Protein AF-A0A3L7XMJ6-F1 (afdb_monomer_lite)

pLDDT: mean 78.47, std 16.71, range [35.09, 97.25]

Secondary structure (DSSP, 8-state):
-------PPTTHHHHHHHHHHHS-HHHHHHHHHHHHHHHHHHH-SGGGGGG-TTHHHHHHHHHHHHHHHSHHHHHHHHHHHHHHHHHHHTT-----EE-TTSPEEP-

Sequence (107 aa):
MQIQTEVYPPGFERTILTILRHLPPERGQQLLTFARFLAFETFQTTELDFLDDETEETDNDARWDALLASDVGQNALDRLADEALAAIRAGESRPIAFGADGEIVPR

Foldseek 3Di:
DDPPPPPDDPCPVVVVVVVLVPDDPVVNVVVVVVVLVVCCVVVVDPVCVVVPVPVVVVVVVVVVVVLCPDPNNVVVVVVVVVVVVVCVVVVVDDDFDADPVRDTDDD

Radius of gyration: 25.84 Å; chains: 1; bounding box: 61×44×58 Å

Structure (mmCIF, N/CA/C/O backbone):
data_AF-A0A3L7XMJ6-F1
#
_entry.id   A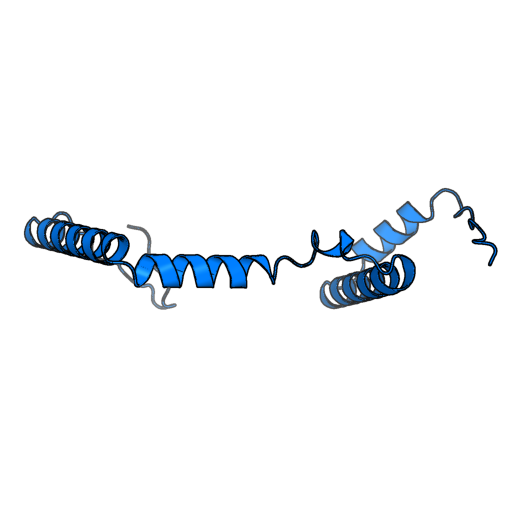F-A0A3L7XMJ6-F1
#
loop_
_atom_site.group_PDB
_atom_site.id
_atom_site.type_symbol
_atom_site.label_atom_id
_atom_site.label_alt_id
_atom_site.label_comp_id
_atom_site.label_asym_id
_atom_site.label_entity_id
_atom_site.label_seq_id
_atom_site.pdbx_PDB_ins_code
_atom_site.Cartn_x
_atom_site.Cartn_y
_atom_site.Cartn_z
_atom_site.occupancy
_atom_site.B_iso_or_equiv
_atom_site.auth_seq_id
_atom_site.auth_comp_id
_atom_site.auth_asym_id
_atom_site.auth_atom_id
_atom_site.pdbx_PDB_model_num
ATOM 1 N N . MET A 1 1 ? 33.046 18.212 -23.279 1.00 38.41 1 MET A N 1
ATOM 2 C CA . MET A 1 1 ? 32.693 16.797 -23.500 1.00 38.41 1 MET A CA 1
ATOM 3 C C . MET A 1 1 ? 31.562 16.792 -24.520 1.00 38.41 1 MET A C 1
ATOM 5 O O . MET A 1 1 ? 30.510 17.340 -24.227 1.00 38.41 1 MET A O 1
ATOM 9 N N . GLN A 1 2 ? 31.834 16.387 -25.764 1.00 35.09 2 GLN A N 1
ATOM 10 C CA . GLN A 1 2 ? 30.844 16.402 -26.848 1.00 35.09 2 GLN A CA 1
ATOM 11 C C . GLN A 1 2 ? 29.923 15.195 -26.674 1.00 35.09 2 GLN A C 1
ATOM 13 O O . GLN A 1 2 ? 30.393 14.063 -26.741 1.00 35.09 2 GLN A O 1
ATOM 18 N N . ILE A 1 3 ? 28.636 15.434 -26.432 1.00 45.28 3 ILE A N 1
ATOM 19 C CA . ILE A 1 3 ? 27.626 14.377 -26.460 1.00 45.28 3 ILE A CA 1
ATOM 20 C C . ILE A 1 3 ? 27.404 14.079 -27.941 1.00 45.28 3 ILE A C 1
ATOM 22 O O . ILE A 1 3 ? 26.755 14.855 -28.643 1.00 45.28 3 ILE A O 1
ATOM 26 N N . GLN A 1 4 ? 28.038 13.025 -28.453 1.00 44.59 4 GLN A N 1
ATOM 27 C CA . GLN A 1 4 ? 27.729 12.544 -29.792 1.00 44.59 4 GLN A CA 1
ATOM 28 C C . GLN A 1 4 ? 26.294 12.028 -29.758 1.00 44.59 4 GLN A C 1
ATOM 30 O O . GLN A 1 4 ? 26.000 11.029 -29.109 1.00 44.59 4 GLN A O 1
ATOM 35 N N . THR A 1 5 ? 25.381 12.748 -30.400 1.00 50.25 5 THR A N 1
ATOM 36 C CA . THR A 1 5 ? 24.021 12.266 -30.621 1.00 50.25 5 THR A CA 1
ATOM 37 C C . THR A 1 5 ? 24.107 11.212 -31.720 1.00 50.25 5 THR A C 1
ATOM 39 O O . THR A 1 5 ? 24.024 11.534 -32.904 1.00 50.25 5 THR A O 1
ATOM 42 N N . GLU A 1 6 ? 24.375 9.960 -31.346 1.00 59.22 6 GLU A N 1
ATOM 43 C CA . GLU A 1 6 ? 24.287 8.851 -32.292 1.00 59.22 6 GLU A CA 1
ATOM 44 C C . GLU A 1 6 ? 22.839 8.753 -32.776 1.00 59.22 6 GLU A C 1
ATOM 46 O O . GLU A 1 6 ? 21.907 8.473 -32.022 1.00 59.22 6 GLU A O 1
ATOM 51 N N . VAL A 1 7 ? 22.642 9.057 -34.057 1.00 62.34 7 VAL A N 1
ATOM 52 C CA . VAL A 1 7 ? 21.351 8.906 -34.718 1.00 62.34 7 VAL A CA 1
ATOM 53 C C . VAL A 1 7 ? 21.136 7.413 -34.920 1.00 62.34 7 VAL A C 1
ATOM 55 O O . VAL A 1 7 ? 21.740 6.805 -35.806 1.00 62.34 7 VAL A O 1
ATOM 58 N N . TYR A 1 8 ? 20.299 6.812 -34.077 1.00 67.88 8 TYR A N 1
ATOM 59 C CA . TYR A 1 8 ? 19.947 5.404 -34.212 1.00 67.88 8 TYR A CA 1
ATOM 60 C C . TYR A 1 8 ? 19.343 5.122 -35.597 1.00 67.88 8 TYR A C 1
ATOM 62 O O . TYR A 1 8 ? 18.566 5.932 -36.116 1.00 67.88 8 TYR A O 1
ATOM 70 N N . PRO A 1 9 ? 19.668 3.972 -36.211 1.00 76.81 9 PRO A N 1
ATOM 71 C CA . PRO A 1 9 ? 19.132 3.621 -37.514 1.00 76.81 9 PRO A CA 1
ATOM 72 C C . PRO A 1 9 ? 17.599 3.504 -37.465 1.00 76.81 9 PRO A C 1
ATOM 74 O O . PRO A 1 9 ? 17.038 3.039 -36.464 1.00 76.81 9 PRO A O 1
ATOM 77 N N . PRO A 1 10 ? 16.892 3.890 -38.544 1.00 73.06 10 PRO A N 1
ATOM 78 C CA . PRO A 1 10 ? 15.442 3.769 -38.603 1.00 73.06 10 PRO A CA 1
ATOM 79 C C . PRO A 1 10 ? 15.034 2.306 -38.387 1.00 73.06 10 PRO A C 1
ATOM 81 O O . PRO A 1 10 ? 15.501 1.407 -39.083 1.00 73.06 10 PRO A O 1
ATOM 84 N N . GLY A 1 11 ? 14.173 2.064 -37.395 1.00 78.12 11 GLY A N 1
ATOM 85 C CA . GLY A 1 11 ? 13.719 0.720 -37.017 1.00 78.12 11 GLY A CA 1
ATOM 86 C C . GLY A 1 11 ? 14.465 0.077 -35.845 1.00 78.12 11 GLY A C 1
ATOM 87 O O . GLY A 1 11 ? 14.078 -1.015 -35.432 1.00 78.12 11 GLY A O 1
ATOM 88 N N . PHE A 1 12 ? 15.464 0.743 -35.260 1.00 81.31 12 PHE A N 1
ATOM 89 C CA . PHE A 1 12 ? 16.158 0.269 -34.057 1.00 81.31 12 PHE A CA 1
ATOM 90 C C . PHE A 1 12 ? 15.194 -0.047 -32.899 1.00 81.31 12 PHE A C 1
ATOM 92 O O . PHE A 1 12 ? 15.238 -1.138 -32.331 1.00 81.31 12 PHE A O 1
ATOM 99 N N . GLU A 1 13 ? 14.243 0.851 -32.633 1.00 80.75 13 GLU A N 1
ATOM 100 C CA . GLU A 1 13 ? 13.188 0.659 -31.629 1.00 80.75 13 GLU A CA 1
ATOM 101 C C . GLU A 1 13 ? 12.362 -0.607 -31.896 1.00 80.75 13 GLU A C 1
ATOM 103 O O . GLU A 1 13 ? 12.102 -1.411 -31.001 1.00 80.75 13 GLU A O 1
ATOM 108 N N . ARG A 1 14 ? 11.997 -0.842 -33.160 1.00 84.94 14 ARG A N 1
ATOM 109 C CA . ARG A 1 14 ? 11.201 -2.007 -33.553 1.00 84.94 14 ARG A CA 1
ATOM 110 C C . ARG A 1 14 ? 11.967 -3.310 -33.344 1.00 84.94 14 ARG A C 1
ATOM 112 O O . ARG A 1 14 ? 11.367 -4.309 -32.946 1.00 84.94 14 ARG A O 1
ATOM 119 N N . THR A 1 15 ? 13.275 -3.299 -33.574 1.00 85.56 15 THR A N 1
ATOM 120 C CA . THR A 1 15 ? 14.158 -4.434 -33.289 1.00 85.56 15 THR A CA 1
ATOM 121 C C . THR A 1 15 ? 14.226 -4.711 -31.788 1.00 85.56 15 THR A C 1
ATOM 123 O O . THR A 1 15 ? 14.035 -5.856 -31.385 1.00 85.56 15 THR A O 1
ATOM 126 N N . ILE A 1 16 ? 14.390 -3.678 -30.955 1.00 83.38 16 ILE A N 1
ATOM 127 C CA . ILE A 1 16 ? 14.387 -3.809 -29.488 1.00 83.38 16 ILE A CA 1
ATOM 128 C C . ILE A 1 16 ? 13.065 -4.397 -28.987 1.00 83.38 16 ILE A C 1
ATOM 130 O O . ILE A 1 16 ? 13.068 -5.380 -28.246 1.00 83.38 16 ILE A O 1
ATOM 134 N N . LEU A 1 17 ? 11.931 -3.854 -29.437 1.0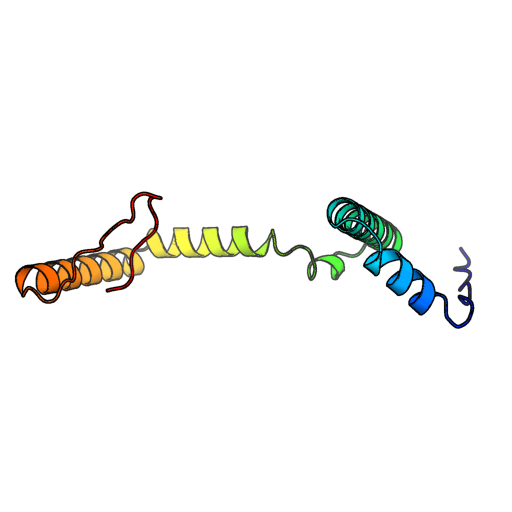0 84.62 17 LEU A N 1
ATOM 135 C CA . LEU A 1 17 ? 10.606 -4.346 -29.050 1.00 84.62 17 LEU A CA 1
ATOM 136 C C . LEU A 1 17 ? 10.368 -5.791 -29.501 1.00 84.62 17 LEU A C 1
ATOM 138 O O . LEU A 1 17 ? 9.712 -6.560 -28.800 1.00 84.62 17 LEU A O 1
ATOM 142 N N . THR A 1 18 ? 10.905 -6.176 -30.660 1.00 88.62 18 THR A N 1
ATOM 143 C CA . THR A 1 18 ? 10.821 -7.558 -31.150 1.00 88.62 18 THR A CA 1
ATOM 144 C C . THR A 1 18 ? 11.630 -8.499 -30.261 1.00 88.62 18 THR A C 1
ATOM 146 O O . THR A 1 18 ? 11.129 -9.555 -29.888 1.00 88.62 18 THR A O 1
ATOM 149 N N . ILE A 1 19 ? 12.842 -8.101 -29.867 1.00 85.50 19 ILE A N 1
ATOM 150 C CA . ILE A 1 19 ? 13.692 -8.883 -28.962 1.00 85.50 19 ILE A CA 1
ATOM 151 C C . ILE A 1 19 ? 12.996 -9.053 -27.605 1.00 85.50 19 ILE A C 1
ATOM 153 O O . ILE A 1 19 ? 12.794 -10.184 -27.173 1.00 85.50 19 ILE A O 1
ATOM 157 N N . LEU A 1 20 ? 12.540 -7.960 -26.981 1.00 83.69 20 LEU A N 1
ATOM 158 C CA . LEU A 1 20 ? 11.841 -7.981 -25.686 1.00 83.69 20 LEU A CA 1
ATOM 159 C C . LEU A 1 20 ? 10.639 -8.934 -25.665 1.00 83.69 20 LEU A C 1
ATOM 161 O O . LEU A 1 20 ? 10.455 -9.659 -24.694 1.00 83.69 20 LEU A O 1
ATOM 165 N N . ARG A 1 21 ? 9.849 -8.981 -26.745 1.00 85.25 21 ARG A N 1
ATOM 166 C CA . ARG A 1 21 ? 8.671 -9.863 -26.852 1.00 85.25 21 ARG A CA 1
ATOM 167 C C . ARG A 1 21 ? 9.003 -11.353 -26.925 1.00 85.25 21 ARG A C 1
ATOM 169 O O . ARG A 1 21 ? 8.135 -12.169 -26.637 1.00 85.25 21 ARG A O 1
ATOM 176 N N . HIS A 1 22 ? 10.214 -11.709 -27.345 1.00 89.75 22 HIS A N 1
ATOM 177 C CA . HIS A 1 22 ? 10.655 -13.099 -27.468 1.00 89.75 22 HIS A CA 1
ATOM 178 C C . HIS A 1 22 ? 11.491 -13.579 -26.278 1.00 89.75 22 HIS A C 1
ATOM 180 O O . HIS A 1 22 ? 11.868 -14.751 -26.233 1.00 89.75 22 HIS A O 1
ATOM 186 N N . LEU A 1 23 ? 11.793 -12.698 -25.324 1.00 86.25 23 LEU A N 1
ATOM 187 C CA . LEU A 1 23 ? 12.564 -13.060 -24.147 1.00 86.25 23 LEU A CA 1
ATOM 188 C C . LEU A 1 23 ? 11.679 -13.719 -23.077 1.00 86.25 23 LEU A C 1
ATOM 190 O O . LEU A 1 23 ? 10.536 -13.305 -22.882 1.00 86.25 23 LEU A O 1
ATOM 194 N N . PRO A 1 24 ? 12.217 -14.701 -22.332 1.00 88.81 24 PRO A N 1
ATOM 195 C CA . PRO A 1 24 ? 11.603 -15.162 -21.094 1.00 88.81 24 PRO A CA 1
ATOM 196 C C . PRO A 1 24 ? 11.403 -13.997 -20.109 1.00 88.81 24 PRO A C 1
ATOM 198 O O . PRO A 1 24 ? 12.240 -13.084 -20.077 1.00 88.81 24 PRO A O 1
ATOM 201 N N . PRO A 1 25 ? 10.341 -14.018 -19.287 1.00 77.38 25 PRO A N 1
ATOM 202 C CA . PRO A 1 25 ? 9.990 -12.905 -18.403 1.00 77.38 25 PRO A CA 1
ATOM 203 C C . PRO A 1 25 ? 11.119 -12.530 -17.430 1.00 77.38 25 PRO A C 1
ATOM 205 O O . PRO A 1 25 ? 11.358 -11.346 -17.190 1.00 77.38 25 PRO A O 1
ATOM 208 N N . GLU A 1 26 ? 11.901 -13.506 -16.962 1.00 82.94 26 GLU A N 1
ATOM 209 C CA . GLU A 1 26 ? 13.053 -13.288 -16.079 1.00 82.94 26 GLU A CA 1
ATOM 210 C C . GLU A 1 26 ? 14.155 -12.469 -16.766 1.00 82.94 26 GLU A C 1
ATOM 212 O O . GLU A 1 26 ? 14.849 -11.670 -16.138 1.00 82.94 26 GLU A O 1
ATOM 217 N N . ARG A 1 27 ? 14.324 -12.649 -18.082 1.00 82.88 27 ARG A N 1
ATOM 218 C CA . ARG A 1 27 ? 15.304 -11.904 -18.884 1.00 82.88 27 ARG A CA 1
ATOM 219 C C . ARG A 1 27 ? 14.795 -10.514 -19.261 1.00 82.88 27 ARG A C 1
ATOM 221 O O . ARG A 1 27 ? 15.600 -9.592 -19.358 1.00 82.88 27 ARG A O 1
ATOM 228 N N . GLY A 1 28 ? 13.482 -10.352 -19.430 1.00 82.31 28 GLY A N 1
ATOM 229 C CA . GLY A 1 28 ? 12.852 -9.043 -19.631 1.00 82.31 28 GLY A CA 1
ATOM 230 C C . GLY A 1 28 ? 13.056 -8.116 -18.429 1.00 82.31 28 GLY A C 1
ATOM 231 O O . GLY A 1 28 ? 13.468 -6.971 -18.604 1.00 82.31 28 GLY A O 1
ATOM 232 N N . GLN A 1 29 ? 12.871 -8.642 -17.215 1.00 78.75 29 GLN A N 1
ATOM 233 C CA . GLN A 1 29 ? 13.154 -7.928 -15.963 1.00 78.75 29 GLN A CA 1
ATOM 234 C C . GLN A 1 29 ? 14.619 -7.470 -15.871 1.00 78.75 29 GLN A C 1
ATOM 236 O O . GLN A 1 29 ? 14.879 -6.296 -15.631 1.00 78.75 29 GLN A O 1
ATOM 241 N N . GLN A 1 30 ? 15.582 -8.354 -16.162 1.00 83.69 30 GLN A N 1
ATOM 242 C CA . GLN A 1 30 ? 17.015 -8.012 -16.145 1.00 83.69 30 GLN A CA 1
ATOM 243 C C . GLN A 1 30 ? 17.373 -6.870 -17.108 1.00 83.69 30 GLN A C 1
ATOM 245 O O . GLN A 1 30 ? 18.178 -6.003 -16.769 1.00 83.69 30 GLN A O 1
ATOM 250 N N . LEU A 1 31 ?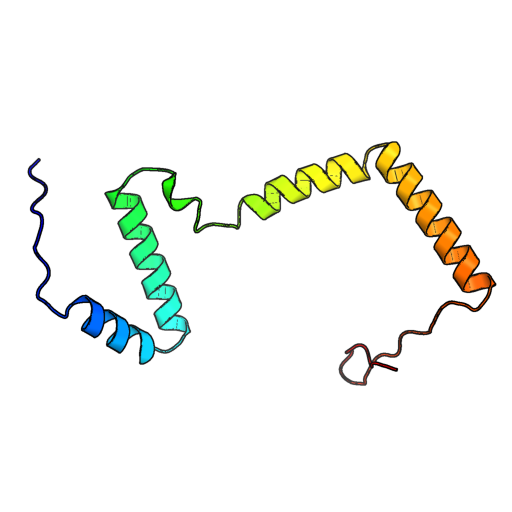 16.778 -6.853 -18.305 1.00 84.75 31 LEU A N 1
ATOM 251 C CA . LEU A 1 31 ? 16.990 -5.774 -19.271 1.00 84.75 31 LEU A CA 1
ATOM 252 C C . LEU A 1 31 ? 16.404 -4.448 -18.792 1.00 84.75 31 LEU A C 1
ATOM 254 O O . LEU A 1 31 ? 17.036 -3.412 -18.985 1.00 84.75 31 LEU A O 1
ATOM 258 N N . LEU A 1 32 ? 15.231 -4.478 -18.156 1.00 81.12 32 LEU A N 1
ATOM 259 C CA . LEU A 1 32 ? 14.620 -3.286 -17.577 1.00 81.12 32 LEU A CA 1
ATOM 260 C C . LEU A 1 32 ? 15.496 -2.710 -16.455 1.00 81.12 32 LEU A C 1
ATOM 262 O O . LEU A 1 32 ? 15.790 -1.517 -16.467 1.00 81.12 32 LEU A O 1
ATOM 266 N N . THR A 1 33 ? 15.988 -3.558 -15.546 1.00 82.81 33 THR A N 1
ATOM 267 C CA . THR A 1 33 ? 16.921 -3.159 -14.480 1.00 82.81 33 THR A CA 1
ATOM 268 C C . THR A 1 33 ? 18.199 -2.545 -15.050 1.00 82.81 33 THR A C 1
ATOM 270 O O . THR A 1 33 ? 18.664 -1.512 -14.574 1.00 82.81 33 THR A O 1
ATOM 273 N N . PHE A 1 34 ? 18.763 -3.148 -16.098 1.00 84.50 34 PHE A N 1
ATOM 274 C CA . PHE A 1 34 ? 19.970 -2.633 -16.738 1.00 84.50 34 PHE A CA 1
ATOM 275 C C . PHE A 1 34 ? 19.735 -1.297 -17.457 1.00 84.50 34 PHE A C 1
ATOM 277 O O . PHE A 1 34 ? 20.528 -0.368 -17.309 1.00 84.50 34 PHE A O 1
ATOM 284 N N . ALA A 1 35 ? 18.628 -1.164 -18.191 1.00 84.00 35 ALA A N 1
ATOM 285 C CA . ALA A 1 35 ? 18.249 0.093 -18.831 1.00 84.00 35 ALA A CA 1
ATOM 286 C C . ALA A 1 35 ? 18.041 1.209 -17.795 1.00 84.00 35 ALA A C 1
ATOM 288 O O . ALA A 1 35 ? 18.469 2.342 -18.012 1.00 84.00 35 ALA A O 1
ATOM 289 N N . ARG A 1 36 ? 17.452 0.870 -16.643 1.00 75.50 36 ARG A N 1
ATOM 290 C CA . ARG A 1 36 ? 17.271 1.779 -15.509 1.00 75.50 36 ARG A CA 1
ATOM 291 C C . ARG A 1 36 ? 18.603 2.230 -14.909 1.00 75.50 36 ARG A C 1
ATOM 293 O O . ARG A 1 36 ? 18.782 3.421 -14.672 1.00 75.50 36 ARG A O 1
ATOM 300 N N . PHE A 1 37 ? 19.552 1.312 -14.728 1.00 83.69 37 PHE A N 1
ATOM 301 C CA . PHE A 1 37 ? 20.905 1.650 -14.281 1.00 83.69 37 PHE A CA 1
ATOM 302 C C . PHE A 1 37 ? 21.602 2.622 -15.245 1.00 83.69 37 PHE A C 1
ATOM 304 O O . PHE A 1 37 ? 22.137 3.640 -14.811 1.00 83.69 37 PHE A O 1
ATOM 311 N N . LEU A 1 38 ? 21.543 2.356 -16.555 1.00 81.94 38 LEU A N 1
ATOM 312 C CA . LEU A 1 38 ? 22.139 3.240 -17.561 1.00 81.94 38 LEU A CA 1
ATOM 313 C C . LEU A 1 38 ? 21.483 4.622 -17.587 1.00 81.94 38 LEU A C 1
ATOM 315 O O . LEU A 1 38 ? 22.176 5.628 -17.734 1.00 81.94 38 LEU A O 1
ATOM 319 N N . ALA A 1 39 ? 20.159 4.687 -17.435 1.00 77.62 39 ALA A N 1
ATOM 320 C CA . ALA A 1 39 ? 19.446 5.955 -17.339 1.00 77.62 39 ALA A CA 1
ATOM 321 C C . ALA A 1 39 ? 19.908 6.750 -16.106 1.00 77.62 39 ALA A C 1
ATOM 323 O O . ALA A 1 39 ? 20.211 7.935 -16.223 1.00 77.62 39 ALA A O 1
ATOM 324 N N . PHE A 1 40 ? 20.049 6.092 -14.953 1.00 75.69 40 PHE A N 1
ATOM 325 C CA . PHE A 1 40 ? 20.541 6.723 -13.728 1.00 75.69 40 PHE A CA 1
ATOM 326 C C . PHE A 1 40 ? 21.968 7.268 -13.887 1.00 75.69 40 PHE A C 1
ATOM 328 O O . PHE A 1 40 ? 22.229 8.422 -13.551 1.00 75.69 40 PHE A O 1
ATOM 335 N N . GLU A 1 41 ? 22.879 6.477 -14.463 1.00 77.19 41 GLU A N 1
ATOM 336 C CA . GLU A 1 41 ? 24.258 6.908 -14.729 1.00 77.19 41 GLU A CA 1
ATOM 337 C C . GLU A 1 41 ? 24.316 8.096 -15.706 1.00 77.19 41 GLU A C 1
ATOM 339 O O . GLU A 1 41 ? 25.106 9.025 -15.524 1.00 77.19 41 GLU A O 1
ATOM 344 N N . THR A 1 42 ? 23.461 8.079 -16.734 1.00 73.75 42 THR A N 1
ATOM 345 C CA . THR A 1 42 ? 23.463 9.075 -17.814 1.00 73.75 42 THR A CA 1
ATOM 346 C C . THR A 1 42 ? 22.869 10.407 -17.378 1.00 73.75 42 THR A C 1
ATOM 348 O O . THR A 1 42 ? 23.413 11.460 -17.709 1.00 73.75 42 THR A O 1
ATOM 351 N N . PHE A 1 43 ? 21.743 10.375 -16.666 1.00 72.69 43 PHE A N 1
ATOM 352 C CA . PHE A 1 43 ? 21.006 11.587 -16.329 1.00 72.69 43 PHE A CA 1
ATOM 353 C C . PHE A 1 43 ? 21.396 12.152 -14.963 1.00 72.69 43 PHE A C 1
ATOM 355 O O . PHE A 1 43 ? 21.236 13.350 -14.772 1.00 72.69 43 PHE A O 1
ATOM 362 N N . GLN A 1 44 ? 21.967 11.353 -14.047 1.00 63.19 44 GLN A N 1
ATOM 363 C CA . GLN A 1 44 ? 22.374 11.774 -12.691 1.00 63.19 44 GLN A CA 1
ATOM 364 C C . GLN A 1 44 ? 21.299 12.570 -11.919 1.00 63.19 44 GLN A C 1
ATOM 366 O O . GLN A 1 44 ? 21.615 13.266 -10.955 1.00 63.19 44 GLN A O 1
ATOM 371 N N . THR A 1 45 ? 20.033 12.497 -12.335 1.00 54.59 45 THR A N 1
ATOM 372 C CA . THR A 1 45 ? 18.914 13.213 -11.729 1.00 54.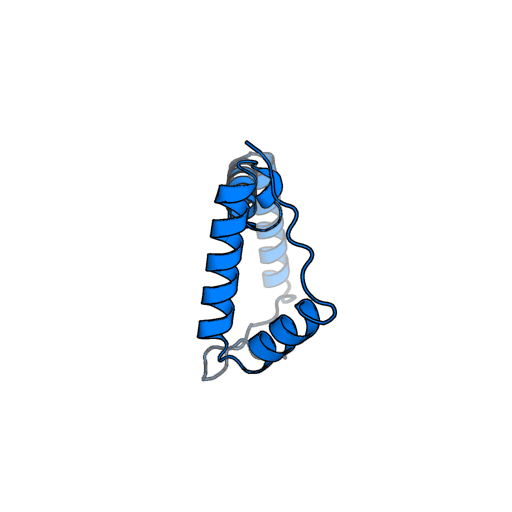59 45 THR A CA 1
ATOM 373 C C . THR A 1 45 ? 17.955 12.232 -11.075 1.00 54.59 45 THR A C 1
ATOM 375 O O . THR A 1 45 ? 17.703 11.133 -11.567 1.00 54.59 45 THR A O 1
ATOM 378 N N . THR A 1 46 ? 17.363 12.686 -9.975 1.00 52.75 46 THR A N 1
ATOM 379 C CA . THR A 1 46 ? 16.251 12.065 -9.246 1.00 52.75 46 THR A CA 1
ATOM 380 C C . THR A 1 46 ? 14.965 11.949 -10.088 1.00 52.75 46 THR A C 1
ATOM 382 O O . THR A 1 46 ? 13.959 11.452 -9.614 1.00 52.75 46 THR A O 1
ATOM 385 N N . GLU A 1 47 ? 14.964 12.360 -11.364 1.00 51.25 47 GLU A N 1
ATOM 386 C CA . GLU A 1 47 ? 13.812 12.261 -12.284 1.00 51.25 47 GLU A CA 1
ATOM 387 C C . GLU A 1 47 ? 13.501 10.826 -12.749 1.00 51.25 47 GLU A C 1
ATOM 389 O O . GLU A 1 47 ? 12.619 10.623 -13.578 1.00 51.25 47 GLU A O 1
ATOM 394 N N . LEU A 1 48 ? 14.196 9.816 -12.223 1.00 48.25 48 LEU A N 1
ATOM 395 C CA . LEU A 1 48 ? 13.783 8.414 -12.330 1.00 48.25 48 LEU A CA 1
ATOM 396 C C . LEU A 1 48 ? 12.932 7.945 -11.134 1.00 48.25 48 LEU A C 1
ATOM 398 O O . LEU A 1 48 ? 12.512 6.789 -11.145 1.00 48.25 48 LEU A O 1
ATOM 402 N N . ASP A 1 49 ? 12.621 8.823 -10.166 1.00 49.25 49 ASP A N 1
ATOM 403 C CA . ASP A 1 49 ? 11.697 8.540 -9.047 1.00 49.25 49 ASP A CA 1
ATOM 404 C C . ASP A 1 49 ? 10.310 8.091 -9.525 1.00 49.25 49 ASP A C 1
ATOM 406 O O . ASP A 1 49 ? 9.645 7.314 -8.856 1.00 49.25 49 ASP A O 1
ATOM 410 N N . PHE A 1 50 ? 9.877 8.492 -10.726 1.00 50.56 50 PHE A N 1
ATOM 411 C CA . PHE A 1 50 ? 8.567 8.098 -11.266 1.00 50.56 50 PHE A CA 1
ATOM 412 C C . PHE A 1 50 ? 8.458 6.607 -11.645 1.00 50.56 50 PHE A C 1
ATOM 414 O O . PHE A 1 50 ? 7.407 6.173 -12.115 1.00 50.56 50 PHE A O 1
ATOM 421 N N . LEU A 1 51 ? 9.547 5.835 -11.542 1.00 49.53 51 LEU A N 1
ATOM 422 C CA . LEU A 1 51 ? 9.599 4.409 -11.889 1.00 49.53 51 LEU A CA 1
ATOM 423 C C . LEU A 1 51 ? 10.041 3.519 -10.716 1.00 49.53 51 LEU A C 1
ATOM 425 O O . LEU A 1 51 ? 10.187 2.311 -10.913 1.00 49.53 51 LEU A O 1
ATOM 429 N N . ASP A 1 52 ? 10.261 4.096 -9.532 1.00 47.59 52 ASP A N 1
ATOM 430 C CA . ASP A 1 52 ? 10.599 3.378 -8.301 1.00 47.59 52 ASP A CA 1
ATOM 431 C C . ASP A 1 52 ? 9.593 3.706 -7.204 1.00 47.59 52 ASP A C 1
ATOM 433 O O . ASP A 1 52 ? 9.886 4.361 -6.205 1.00 47.59 52 ASP A O 1
ATOM 437 N N . ASP A 1 53 ? 8.377 3.222 -7.412 1.00 45.69 53 ASP A N 1
ATOM 438 C CA . ASP A 1 53 ? 7.285 3.356 -6.456 1.00 45.69 53 ASP A CA 1
ATOM 439 C C . ASP A 1 53 ? 7.420 2.371 -5.273 1.00 45.69 53 ASP A C 1
ATOM 441 O O . ASP A 1 53 ? 6.458 1.763 -4.826 1.00 45.69 53 ASP A O 1
ATOM 445 N N . GLU A 1 54 ? 8.647 2.148 -4.792 1.00 47.84 54 GLU A N 1
ATOM 446 C CA . GLU A 1 54 ? 8.903 1.511 -3.490 1.00 47.84 54 GLU A CA 1
ATOM 447 C C . GLU A 1 54 ? 9.047 2.569 -2.379 1.00 47.84 54 GLU A C 1
ATOM 449 O O . GLU A 1 54 ? 9.004 2.245 -1.193 1.00 47.84 54 GLU A O 1
ATOM 454 N N . THR A 1 55 ? 9.183 3.854 -2.734 1.00 47.69 55 THR A N 1
ATOM 455 C CA . THR A 1 55 ? 9.265 4.949 -1.754 1.00 47.69 55 THR A CA 1
ATOM 456 C C . THR A 1 55 ? 7.895 5.513 -1.353 1.00 47.69 55 THR A C 1
ATOM 458 O O . THR A 1 55 ? 7.746 5.904 -0.191 1.00 47.69 55 THR A O 1
ATOM 461 N N . GLU A 1 56 ? 6.860 5.476 -2.213 1.00 48.72 56 GLU A N 1
ATOM 462 C CA . GLU A 1 56 ? 5.498 5.873 -1.798 1.00 48.72 56 GLU A CA 1
ATOM 463 C C . GLU A 1 56 ? 4.898 4.911 -0.763 1.00 48.72 56 GLU A C 1
ATOM 465 O O . GLU A 1 56 ? 4.102 5.347 0.070 1.00 48.72 56 GLU A O 1
ATOM 470 N N . GLU A 1 57 ? 5.294 3.632 -0.751 1.00 51.75 57 GLU A N 1
ATOM 471 C CA . GLU A 1 57 ? 4.838 2.674 0.267 1.00 51.75 57 GLU A CA 1
ATOM 472 C C . GLU A 1 57 ? 5.301 3.123 1.667 1.00 51.75 57 GLU A C 1
ATOM 474 O O . GLU A 1 57 ? 4.499 3.213 2.596 1.00 51.75 57 GLU A O 1
ATOM 479 N N . THR A 1 58 ? 6.556 3.570 1.795 1.00 52.97 58 THR A N 1
ATOM 480 C CA . THR A 1 58 ? 7.129 3.977 3.090 1.00 52.97 58 THR A CA 1
ATOM 481 C C . THR A 1 58 ? 6.589 5.300 3.651 1.00 52.97 58 THR A C 1
ATOM 483 O O . THR A 1 58 ? 6.375 5.410 4.861 1.00 52.97 58 THR A O 1
ATOM 486 N N . ASP A 1 59 ? 6.317 6.300 2.805 1.00 54.91 59 ASP A N 1
ATOM 487 C CA . ASP A 1 59 ? 5.720 7.571 3.253 1.00 54.91 59 ASP A CA 1
ATOM 488 C C . ASP A 1 59 ? 4.222 7.418 3.574 1.00 54.91 59 ASP A C 1
ATOM 490 O O . ASP A 1 59 ? 3.684 8.086 4.469 1.00 54.91 59 ASP A O 1
ATOM 494 N N . ASN A 1 60 ? 3.533 6.512 2.874 1.00 62.31 60 ASN A N 1
ATOM 495 C CA . ASN A 1 60 ? 2.142 6.180 3.156 1.00 62.31 60 ASN A CA 1
ATOM 496 C C . ASN A 1 60 ? 2.012 5.425 4.487 1.00 62.31 60 ASN A C 1
ATOM 498 O O . ASN A 1 60 ? 1.121 5.754 5.272 1.00 62.31 60 ASN A O 1
ATOM 502 N N . ASP A 1 61 ? 2.929 4.501 4.781 1.00 75.56 61 ASP A N 1
ATOM 503 C CA . ASP A 1 61 ? 2.982 3.766 6.048 1.00 75.56 61 ASP A CA 1
ATOM 504 C C . ASP A 1 61 ? 3.169 4.701 7.244 1.00 75.56 61 ASP A C 1
ATOM 506 O O . ASP A 1 61 ? 2.384 4.657 8.190 1.00 75.56 61 ASP A O 1
ATOM 510 N N . ALA A 1 62 ? 4.115 5.644 7.177 1.00 85.19 62 ALA A N 1
ATOM 511 C CA . ALA A 1 62 ? 4.323 6.612 8.256 1.00 85.19 62 ALA A CA 1
ATOM 512 C C . ALA A 1 62 ? 3.084 7.494 8.508 1.00 85.19 62 ALA A C 1
ATOM 514 O O . ALA A 1 62 ? 2.770 7.847 9.651 1.00 85.19 62 ALA A O 1
ATOM 515 N N . ARG A 1 63 ? 2.347 7.845 7.445 1.00 85.94 63 ARG A N 1
ATOM 516 C CA . ARG A 1 63 ? 1.085 8.588 7.552 1.00 85.94 63 ARG A CA 1
ATOM 517 C C . ARG A 1 63 ? -0.017 7.743 8.187 1.00 85.94 63 ARG A C 1
ATOM 519 O O . ARG A 1 63 ? -0.757 8.265 9.026 1.00 85.94 63 ARG A O 1
ATOM 526 N N . TRP A 1 64 ? -0.147 6.478 7.792 1.00 88.69 64 TRP A N 1
ATOM 527 C CA . TRP A 1 64 ? -1.111 5.560 8.396 1.00 88.69 64 TRP A CA 1
ATOM 528 C C . TRP A 1 64 ? -0.783 5.298 9.858 1.00 88.69 64 TRP A C 1
ATOM 530 O O . TRP A 1 64 ? -1.678 5.423 10.686 1.00 88.69 64 TRP A O 1
ATOM 540 N N . ASP A 1 65 ? 0.480 5.060 10.199 1.00 91.00 65 ASP A N 1
ATOM 541 C CA . ASP A 1 65 ? 0.933 4.873 11.577 1.00 91.00 65 ASP A CA 1
ATOM 542 C C . ASP A 1 65 ? 0.617 6.093 12.445 1.00 91.00 65 ASP A C 1
ATOM 544 O O . ASP A 1 65 ? 0.058 5.961 13.536 1.00 91.00 65 ASP A O 1
ATOM 548 N N . ALA A 1 66 ? 0.898 7.300 11.946 1.00 92.56 66 ALA A N 1
ATOM 549 C CA . ALA A 1 66 ? 0.577 8.533 12.657 1.00 92.56 66 ALA A CA 1
ATOM 550 C C . ALA A 1 66 ? -0.938 8.718 12.851 1.00 92.56 66 ALA A C 1
ATOM 552 O O . ALA A 1 66 ? -1.381 9.132 13.925 1.00 92.56 66 ALA A O 1
ATOM 553 N N . LEU A 1 67 ? -1.746 8.402 11.833 1.00 91.88 67 LEU A N 1
ATOM 554 C CA . LEU A 1 67 ? -3.202 8.492 11.918 1.00 91.88 67 LEU A CA 1
ATOM 555 C C . LEU A 1 67 ? -3.770 7.449 12.886 1.00 91.88 67 LEU A C 1
ATOM 557 O O . LEU A 1 67 ? -4.599 7.797 13.726 1.00 91.88 67 LEU A O 1
ATOM 561 N N . LEU A 1 68 ? -3.305 6.204 12.800 1.00 92.69 68 LEU A N 1
ATOM 562 C CA . LEU A 1 68 ? -3.712 5.102 13.667 1.00 92.69 68 LEU A CA 1
ATOM 563 C C . LEU A 1 68 ? -3.306 5.361 15.119 1.00 92.69 68 LEU A C 1
ATOM 565 O O . LEU A 1 68 ? -4.075 5.038 16.015 1.00 92.69 68 LEU A O 1
ATOM 569 N N . ALA A 1 69 ? -2.161 5.993 15.374 1.00 94.31 69 ALA A N 1
ATOM 570 C CA . ALA A 1 69 ? -1.742 6.376 16.723 1.00 94.31 69 ALA A CA 1
ATOM 571 C C . ALA A 1 69 ? -2.473 7.615 17.275 1.00 94.31 69 ALA A C 1
ATOM 573 O O . ALA A 1 69 ? -2.416 7.873 18.476 1.00 94.31 69 ALA A O 1
ATOM 574 N N . SER A 1 70 ? -3.134 8.403 16.422 1.00 96.38 70 SER A N 1
ATOM 575 C CA . SER A 1 70 ? -3.834 9.619 16.844 1.00 96.38 70 SER A CA 1
ATOM 576 C C . SER A 1 70 ? -5.155 9.319 17.556 1.00 96.38 70 SER A C 1
ATOM 578 O O . SER A 1 70 ? -5.855 8.363 17.219 1.00 96.38 70 SER A O 1
ATOM 580 N N . ASP A 1 71 ? -5.569 10.214 18.458 1.00 96.31 71 ASP A N 1
ATOM 581 C CA . ASP A 1 71 ? -6.871 10.120 19.133 1.00 96.31 71 ASP A CA 1
ATOM 582 C C . ASP A 1 71 ? -8.038 10.084 18.135 1.00 96.31 71 ASP A C 1
ATOM 584 O O . ASP A 1 71 ? -9.046 9.420 18.361 1.00 96.31 71 ASP A O 1
ATOM 588 N N . VAL A 1 72 ? -7.921 10.796 17.011 1.00 95.00 72 VAL A N 1
ATOM 589 C CA . VAL A 1 72 ? -8.957 10.817 15.968 1.00 95.00 72 VAL A CA 1
ATOM 590 C C . VAL A 1 72 ? -9.084 9.445 15.307 1.00 95.00 72 VAL A C 1
ATOM 592 O O . VAL A 1 72 ? -10.202 8.963 15.126 1.00 95.00 72 VAL A O 1
ATOM 595 N N . GLY A 1 73 ? -7.956 8.809 14.981 1.00 95.44 73 GLY A N 1
ATOM 596 C CA . GLY A 1 73 ? -7.931 7.459 14.421 1.00 95.44 73 GLY A CA 1
ATOM 597 C C . GLY A 1 73 ? -8.464 6.422 15.403 1.00 95.44 73 GLY A C 1
ATOM 598 O O . GLY A 1 73 ? -9.336 5.638 15.039 1.00 95.44 73 GLY A O 1
ATOM 599 N N . GLN A 1 74 ? -8.023 6.472 16.662 1.00 97.25 74 GLN A N 1
ATOM 600 C CA . GLN A 1 74 ? -8.489 5.561 17.712 1.00 97.25 74 GLN A CA 1
ATOM 601 C C . GLN A 1 74 ? -10.000 5.677 17.950 1.00 97.25 74 GLN A C 1
ATOM 603 O O . GLN A 1 74 ? -10.703 4.674 17.889 1.00 97.25 74 GLN A O 1
ATOM 608 N N . ASN A 1 75 ? -10.537 6.895 18.084 1.00 96.88 75 ASN A N 1
ATOM 609 C CA . ASN A 1 75 ? -11.982 7.098 18.248 1.00 96.88 75 ASN A CA 1
ATOM 610 C C . ASN A 1 75 ? -12.794 6.591 17.041 1.00 96.88 75 ASN A C 1
ATOM 612 O O . ASN A 1 75 ? -13.912 6.096 17.201 1.00 96.88 75 ASN A O 1
ATOM 616 N N . ALA A 1 76 ? -12.261 6.728 15.822 1.00 96.25 76 ALA A N 1
ATOM 617 C CA . ALA A 1 76 ? -12.908 6.194 14.628 1.00 96.25 76 ALA A CA 1
ATOM 618 C C . ALA A 1 76 ? -12.910 4.656 14.625 1.00 96.25 76 ALA A C 1
ATOM 620 O O . ALA A 1 76 ? -13.932 4.052 14.298 1.00 96.25 76 ALA A O 1
ATOM 621 N N . LEU A 1 77 ? -11.800 4.027 15.022 1.00 96.31 77 LEU A N 1
ATOM 622 C CA . LEU A 1 77 ? -11.691 2.572 15.138 1.00 96.31 77 LEU A CA 1
ATOM 623 C C . LEU A 1 77 ? -12.602 2.009 16.232 1.00 96.31 77 LEU A C 1
ATOM 625 O O . LEU A 1 77 ? -13.290 1.024 15.973 1.00 96.31 77 LEU A O 1
ATOM 629 N N . ASP A 1 78 ? -12.673 2.651 17.399 1.00 96.94 78 ASP A N 1
ATOM 630 C CA . ASP A 1 78 ? -13.573 2.253 18.488 1.00 96.94 78 ASP A CA 1
ATOM 631 C C . ASP A 1 78 ? -15.032 2.274 18.028 1.00 96.94 78 ASP A C 1
ATOM 633 O O . ASP A 1 78 ? -15.775 1.308 18.209 1.00 96.94 78 ASP A O 1
ATOM 637 N N . ARG A 1 79 ? -15.429 3.342 17.327 1.00 96.69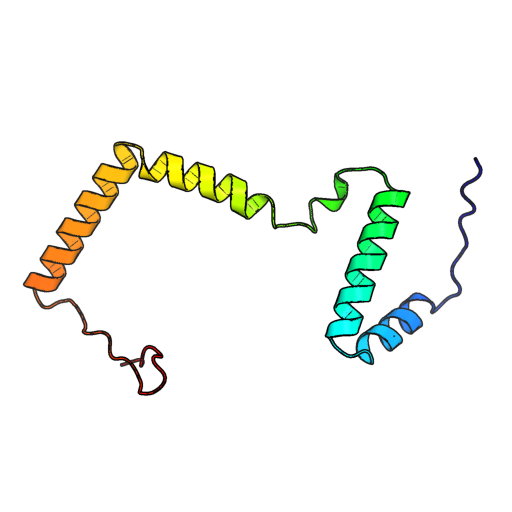 79 ARG A N 1
ATOM 638 C CA . ARG A 1 79 ? -16.769 3.442 16.748 1.00 96.69 79 ARG A CA 1
ATOM 639 C C . ARG A 1 79 ? -17.043 2.326 15.737 1.00 96.69 79 ARG A C 1
ATOM 641 O O . ARG A 1 79 ? -18.117 1.729 15.773 1.00 96.69 79 ARG A O 1
ATOM 648 N N . LEU A 1 80 ? -16.102 2.048 14.835 1.00 96.19 80 LEU A N 1
ATOM 649 C CA . LEU A 1 80 ? -16.249 0.977 13.845 1.00 96.19 80 LEU A CA 1
ATOM 650 C C . LEU A 1 80 ? -16.333 -0.403 14.511 1.00 96.19 80 LEU A C 1
ATOM 652 O O . LEU A 1 80 ? -17.106 -1.252 14.066 1.00 96.19 80 LEU A O 1
ATOM 656 N N . ALA A 1 81 ? -15.577 -0.625 15.587 1.00 95.75 81 ALA A N 1
ATOM 657 C CA . ALA A 1 81 ? -15.629 -1.855 16.367 1.00 95.75 81 ALA A CA 1
ATOM 658 C C . ALA A 1 81 ? -16.990 -2.030 17.057 1.00 95.75 81 ALA A C 1
ATOM 660 O O . ALA A 1 81 ? -17.576 -3.115 16.996 1.00 95.75 81 ALA A O 1
ATOM 661 N N . ASP A 1 82 ? -17.526 -0.963 17.650 1.00 96.44 82 ASP A N 1
ATOM 662 C CA . ASP A 1 82 ? -18.855 -0.964 18.261 1.00 96.44 82 ASP A CA 1
ATOM 663 C C . ASP A 1 82 ? -19.959 -1.230 17.227 1.00 96.44 82 ASP A C 1
ATOM 665 O O . ASP A 1 82 ? -20.845 -2.058 17.463 1.00 96.44 82 ASP A O 1
ATOM 669 N N . GLU A 1 83 ? -19.890 -0.584 16.059 1.00 95.06 83 GLU A N 1
ATOM 670 C CA . GLU A 1 83 ? -20.820 -0.804 14.945 1.00 95.06 83 GLU A CA 1
ATOM 671 C C . GLU A 1 83 ? -20.754 -2.258 14.442 1.00 95.06 83 GLU A C 1
ATOM 673 O O . GLU A 1 83 ? -21.791 -2.909 14.276 1.00 95.06 83 GLU A O 1
ATOM 678 N N . ALA A 1 84 ? -19.552 -2.818 14.282 1.00 93.38 84 ALA A N 1
ATOM 679 C CA . ALA A 1 84 ? -19.368 -4.210 13.878 1.00 93.38 84 ALA A CA 1
ATOM 680 C C . ALA A 1 84 ? -19.924 -5.198 14.919 1.00 93.38 84 ALA A C 1
ATOM 682 O O . ALA A 1 84 ? -20.621 -6.154 14.565 1.00 93.38 84 ALA A O 1
ATOM 683 N N . LEU A 1 85 ? -19.672 -4.966 16.212 1.00 93.81 85 LEU A N 1
ATOM 684 C CA . LEU A 1 85 ? -20.230 -5.780 17.294 1.00 93.81 85 LEU A CA 1
ATOM 685 C C . LEU A 1 85 ? -21.756 -5.697 17.340 1.00 93.81 85 LEU A C 1
ATOM 687 O O . LEU A 1 85 ? -22.417 -6.712 17.583 1.00 93.81 85 LEU A O 1
ATOM 691 N N . ALA A 1 86 ? -22.325 -4.515 17.104 1.00 95.31 86 ALA A N 1
ATOM 692 C CA . ALA A 1 86 ? -23.767 -4.332 17.028 1.00 95.31 86 ALA A CA 1
ATOM 693 C C . ALA A 1 86 ? -24.364 -5.130 15.859 1.00 95.31 86 ALA A C 1
ATOM 695 O O . ALA A 1 86 ? -25.313 -5.883 16.075 1.00 95.31 86 ALA A O 1
ATOM 696 N N . ALA A 1 87 ? -23.760 -5.057 14.669 1.00 92.06 87 ALA A N 1
ATOM 697 C CA . ALA A 1 87 ? -24.184 -5.818 13.493 1.00 92.06 87 ALA A CA 1
ATOM 698 C C . ALA A 1 87 ? -24.108 -7.339 13.724 1.00 92.06 87 ALA A C 1
ATOM 700 O O . ALA A 1 87 ? -25.026 -8.080 13.369 1.00 92.06 87 ALA A O 1
ATOM 701 N N . ILE A 1 88 ? -23.053 -7.821 14.392 1.00 90.38 88 ILE A N 1
ATOM 702 C CA . ILE A 1 88 ? -22.931 -9.235 14.779 1.00 90.38 88 ILE A CA 1
ATOM 703 C C . ILE A 1 88 ? -24.058 -9.638 15.736 1.00 90.38 88 ILE A C 1
ATOM 705 O O . ILE A 1 88 ? -24.698 -10.669 15.533 1.00 90.38 88 ILE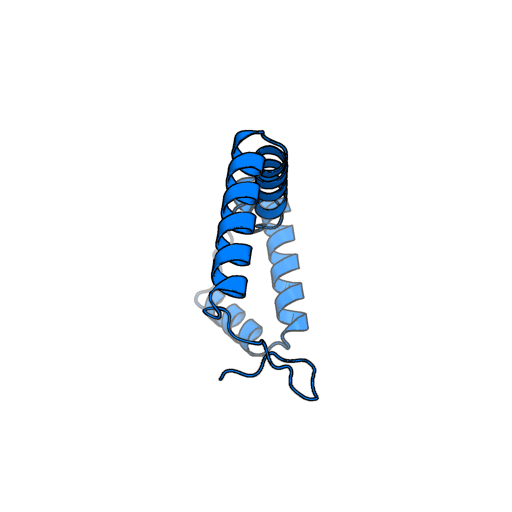 A O 1
ATOM 709 N N . ARG A 1 89 ? -24.334 -8.829 16.767 1.00 92.44 89 ARG A N 1
ATOM 710 C CA . ARG A 1 89 ? -25.413 -9.096 17.737 1.00 92.44 89 ARG A CA 1
ATOM 711 C C . ARG A 1 89 ? -26.802 -9.037 17.101 1.00 92.44 89 ARG A C 1
ATOM 713 O O . ARG A 1 89 ? -27.683 -9.780 17.524 1.00 92.44 89 ARG A O 1
ATOM 720 N N . ALA A 1 90 ? -26.986 -8.187 16.094 1.00 94.31 90 ALA A N 1
ATOM 721 C CA . ALA A 1 90 ? -28.208 -8.090 15.302 1.00 94.31 90 ALA A CA 1
ATOM 722 C C . ALA A 1 90 ? -28.368 -9.239 14.286 1.00 94.31 90 ALA A C 1
ATOM 724 O O . ALA A 1 90 ? -29.432 -9.379 13.688 1.00 94.31 90 ALA A O 1
ATOM 725 N N . GLY A 1 91 ? -27.342 -10.080 14.097 1.00 91.25 91 GLY A N 1
ATOM 726 C CA . GLY A 1 91 ? -27.355 -11.163 13.110 1.00 91.25 91 GLY A CA 1
ATOM 727 C C . GLY A 1 91 ? -27.209 -10.680 11.664 1.00 91.25 91 GLY A C 1
ATOM 728 O O . GLY A 1 91 ? -27.527 -11.417 10.735 1.00 91.25 91 GLY A O 1
ATOM 729 N N . GLU A 1 92 ? -26.732 -9.451 11.466 1.00 90.56 92 GLU A N 1
ATOM 730 C CA . GLU A 1 92 ? -26.486 -8.851 10.150 1.00 90.56 92 GLU A CA 1
ATOM 731 C C . GLU A 1 92 ? -25.121 -9.263 9.576 1.00 90.56 92 GLU A C 1
ATOM 733 O O . GLU A 1 92 ? -24.838 -9.050 8.394 1.00 90.56 92 GLU A O 1
ATOM 738 N N . SER A 1 93 ? -24.271 -9.892 10.394 1.00 87.75 93 SER A N 1
ATOM 739 C CA . SER A 1 93 ? -22.990 -10.432 9.953 1.00 87.75 93 SER A CA 1
ATOM 740 C C . SER A 1 93 ? -23.161 -11.723 9.146 1.00 87.75 93 SER A C 1
ATOM 742 O O . SER A 1 93 ? -24.046 -12.547 9.387 1.00 87.75 93 SER A O 1
ATOM 744 N N . ARG A 1 94 ? -22.284 -11.916 8.156 1.00 83.69 94 ARG A N 1
ATOM 745 C CA . ARG A 1 94 ? -22.239 -13.130 7.332 1.00 83.69 94 ARG A CA 1
ATOM 746 C C . ARG A 1 94 ? -21.007 -13.955 7.701 1.00 83.69 94 ARG A C 1
ATOM 748 O O . ARG A 1 94 ? -19.921 -13.387 7.794 1.00 83.69 94 ARG A O 1
ATOM 755 N N . PRO A 1 95 ? -21.136 -15.279 7.883 1.00 81.50 95 PRO A N 1
ATOM 756 C CA . PRO A 1 95 ? -19.979 -16.126 8.124 1.00 81.50 95 PRO A CA 1
ATOM 757 C C . PRO A 1 95 ? -19.116 -16.201 6.861 1.00 81.50 95 PRO A C 1
ATOM 759 O O . PRO A 1 95 ? -19.628 -16.452 5.767 1.00 81.50 95 PRO A O 1
ATOM 762 N N . ILE A 1 96 ? -17.810 -16.019 7.031 1.00 87.25 96 ILE A N 1
ATOM 763 C CA . ILE A 1 96 ? -16.812 -16.287 5.994 1.00 87.25 96 ILE A CA 1
ATOM 764 C C . ILE A 1 96 ? -16.600 -17.805 5.943 1.00 87.25 96 ILE A C 1
ATOM 766 O O . ILE A 1 96 ? -16.441 -18.446 6.983 1.00 87.25 96 ILE A O 1
ATOM 770 N N . ALA A 1 97 ? -16.639 -18.388 4.746 1.00 88.81 97 ALA A N 1
ATOM 771 C CA . ALA A 1 97 ? -16.335 -19.796 4.523 1.00 88.81 97 ALA A CA 1
ATOM 772 C C . ALA A 1 97 ? -15.008 -19.906 3.771 1.00 88.81 97 ALA A C 1
ATOM 774 O O . ALA A 1 97 ? -14.792 -19.179 2.804 1.00 88.81 97 ALA A O 1
ATOM 775 N N . PHE A 1 98 ? -14.152 -20.824 4.208 1.00 90.38 98 PHE A N 1
ATOM 776 C CA . PHE A 1 98 ? -12.873 -21.103 3.563 1.00 90.38 98 PHE A CA 1
ATOM 777 C C . PHE A 1 98 ? -12.943 -22.428 2.801 1.00 90.38 98 PHE A C 1
ATOM 779 O O . PHE A 1 98 ? -13.566 -23.388 3.265 1.00 90.38 98 PHE A O 1
ATOM 786 N N . GLY A 1 99 ? -12.332 -22.457 1.621 1.00 90.06 99 GLY A N 1
ATOM 787 C CA . GLY A 1 99 ? -12.164 -23.639 0.790 1.00 90.06 99 GLY A CA 1
ATOM 788 C C . GLY A 1 99 ? -11.111 -24.589 1.359 1.00 90.06 99 GLY A C 1
ATOM 789 O O . GLY A 1 99 ? -10.392 -24.267 2.304 1.00 90.06 99 GLY A O 1
ATOM 790 N N . ALA A 1 100 ? -11.007 -25.784 0.774 1.00 88.62 100 ALA A N 1
ATOM 791 C CA . ALA A 1 100 ? -9.987 -26.768 1.158 1.00 88.62 100 ALA A CA 1
ATOM 792 C C . ALA A 1 100 ? -8.550 -26.314 0.824 1.00 88.62 100 ALA A C 1
ATOM 794 O O . ALA A 1 100 ? -7.591 -26.849 1.374 1.00 88.62 100 ALA A O 1
ATOM 795 N N . ASP A 1 101 ? -8.417 -25.337 -0.069 1.00 91.06 101 ASP A N 1
ATOM 796 C CA . ASP A 1 101 ? -7.193 -24.628 -0.448 1.00 91.06 101 ASP A CA 1
ATOM 797 C C . ASP A 1 101 ? -6.898 -23.402 0.436 1.00 91.06 101 ASP A C 1
ATOM 799 O O . ASP A 1 101 ? -5.830 -22.810 0.313 1.00 91.06 101 ASP A O 1
ATOM 803 N N . GLY A 1 102 ? -7.805 -23.046 1.354 1.00 86.19 102 GLY A N 1
ATOM 804 C CA . GLY A 1 102 ? -7.684 -21.875 2.224 1.00 86.19 102 GLY A CA 1
ATOM 805 C C . GLY A 1 102 ? -8.221 -20.575 1.619 1.00 86.19 102 GLY A C 1
ATOM 806 O O . GLY A 1 102 ? -8.184 -19.549 2.296 1.00 86.19 102 GLY A O 1
ATOM 807 N N . GLU A 1 103 ? -8.761 -20.604 0.398 1.00 90.56 103 GLU A N 1
ATOM 808 C CA . GLU A 1 103 ? -9.343 -19.427 -0.251 1.00 90.56 103 GLU A CA 1
ATOM 809 C C . GLU A 1 103 ? -10.722 -19.082 0.324 1.00 90.56 103 GLU A C 1
ATOM 811 O O . GLU A 1 103 ? -11.474 -19.956 0.768 1.00 90.56 103 GLU A O 1
ATOM 816 N N . ILE A 1 104 ? -11.094 -17.800 0.306 1.00 90.44 104 ILE A N 1
ATOM 817 C CA . ILE A 1 104 ? -12.437 -17.374 0.723 1.00 90.44 104 ILE A CA 1
ATOM 818 C C . ILE A 1 104 ? -13.441 -17.779 -0.358 1.00 90.44 104 ILE A C 1
ATOM 820 O O . ILE A 1 104 ? -13.355 -17.347 -1.506 1.00 90.44 104 ILE A O 1
ATOM 824 N N . VAL A 1 105 ? -14.441 -18.572 0.021 1.00 85.62 105 VAL A N 1
ATOM 825 C CA . VAL A 1 105 ? -15.492 -19.012 -0.900 1.00 85.62 105 VAL A CA 1
ATOM 826 C C . VAL A 1 105 ? -16.582 -17.938 -0.971 1.00 85.62 105 VAL A C 1
ATOM 828 O O . VAL A 1 105 ? -17.179 -17.617 0.065 1.00 85.62 105 VAL A O 1
ATOM 831 N N . PRO A 1 106 ? -16.896 -17.391 -2.163 1.00 73.06 106 PRO A N 1
ATOM 832 C CA . PRO A 1 106 ? -18.038 -16.503 -2.329 1.00 73.06 106 PRO A CA 1
ATOM 833 C C . PRO A 1 106 ? -19.329 -17.258 -2.002 1.00 73.06 106 PRO A C 1
ATOM 835 O O . PRO A 1 106 ? -19.500 -18.408 -2.413 1.00 73.06 106 PRO A O 1
ATOM 838 N N . ARG A 1 107 ? -20.242 -16.612 -1.278 1.00 62.06 107 ARG A N 1
ATOM 839 C CA . ARG A 1 107 ? -21.599 -17.121 -1.048 1.00 62.06 107 ARG A CA 1
ATOM 840 C C . ARG A 1 107 ? -22.618 -16.392 -1.900 1.00 62.06 107 ARG A C 1
ATOM 842 O O . ARG A 1 107 ? -22.523 -15.147 -1.969 1.00 62.06 107 ARG A O 1
#